Protein AF-A0A8T4UII1-F1 (afdb_monomer)

Sequence (66 aa):
MARTDMSKMGAADLKARLAELLADRVRLSAKVQAGTDQKAAELRRAVRKGIARVHTLLRERERTQG

Solvent-accessible surface area (backbone atoms only — not comparable to full-atom values): 3732 Å² total; per-residue (Å²): 135,61,70,76,64,60,70,73,48,52,73,67,54,44,51,53,52,44,54,53,42,54,54,49,41,53,57,26,49,54,36,40,73,68,68,78,36,83,61,29,55,56,51,41,52,52,36,54,54,50,46,54,50,44,52,51,53,53,52,54,48,54,66,74,76,107

pLDDT: mean 87.07, std 8.67, range [51.75, 95.0]

Secondary structure (DSSP, 8-state):
--HHHHHTS-HHHHHHHHHHHHHHHHHHHHHHHTT--HHHHHHHHHHHHHHHHHHHHHHHHHHHH-

Nearest PDB structures (foldseek):
  9f1b-assembly1_Bh  TM=9.508E-01  e=4.069E-02  Oryctolagus cuniculus
  7oyc-assembly1_h1  TM=9.420E-01  e=5.240E-02  Xenopus laevis
  8eup-assembly1_h  TM=9.352E-01  e=6.748E-02  Schizosaccharomyces pombe
  5xy3-assembly1_h  TM=9.102E-01  e=8.690E-02  Trichomonas vaginalis
  9cai-assembly1_Ch  TM=9.359E-01  e=1.535E-01  Caenorhabditis elegans

Mean predicted aligned error: 4.85 Å

Radius of gyration: 13.65 Å; Cα contacts (8 Å, |Δi|>4): 39; chains: 1; bounding box: 32×17×36 Å

Structure (mmCIF, N/CA/C/O backbone):
data_AF-A0A8T4UII1-F1
#
_entry.id   AF-A0A8T4UII1-F1
#
loop_
_atom_site.group_PDB
_atom_site.id
_atom_site.type_symbol
_atom_site.label_atom_id
_atom_site.label_alt_id
_atom_site.label_comp_id
_atom_site.label_asym_id
_atom_site.label_entity_id
_atom_site.label_seq_id
_atom_site.pdbx_PDB_ins_code
_atom_site.Cartn_x
_atom_site.Cartn_y
_atom_site.Cartn_z
_atom_site.occupancy
_atom_site.B_iso_or_equiv
_atom_site.auth_seq_id
_atom_site.auth_comp_id
_atom_site.auth_asym_id
_atom_site.auth_atom_id
_atom_site.pdbx_PDB_model_num
ATOM 1 N N . MET A 1 1 ? 3.653 9.333 3.574 1.00 59.66 1 MET A N 1
ATOM 2 C CA . MET A 1 1 ? 2.498 9.453 4.490 1.00 59.66 1 MET A CA 1
ATOM 3 C C . MET A 1 1 ? 2.884 8.955 5.869 1.00 59.66 1 MET A C 1
ATOM 5 O O . MET A 1 1 ? 3.348 7.818 5.998 1.00 59.66 1 MET A O 1
ATOM 9 N N . ALA A 1 2 ? 2.733 9.808 6.880 1.00 70.19 2 ALA A N 1
ATOM 10 C CA . ALA A 1 2 ? 2.923 9.409 8.267 1.00 70.19 2 ALA A CA 1
ATOM 11 C C . ALA A 1 2 ? 1.737 8.542 8.726 1.00 70.19 2 ALA A C 1
ATOM 13 O O . ALA A 1 2 ? 0.638 8.627 8.182 1.00 70.19 2 ALA A O 1
ATOM 14 N N . ARG A 1 3 ? 1.957 7.670 9.720 1.00 72.25 3 ARG A N 1
ATOM 15 C CA . ARG A 1 3 ? 0.890 6.825 10.302 1.00 72.25 3 ARG A CA 1
ATOM 16 C C . ARG A 1 3 ? -0.263 7.678 10.834 1.00 72.25 3 ARG A C 1
ATOM 18 O O . ARG A 1 3 ? -1.417 7.294 10.695 1.00 72.25 3 ARG A O 1
ATOM 25 N N . THR A 1 4 ? 0.093 8.820 11.406 1.00 72.50 4 THR A N 1
ATOM 26 C CA . THR A 1 4 ? -0.781 9.792 12.060 1.00 72.50 4 THR A CA 1
ATOM 27 C C . THR A 1 4 ? -1.813 10.404 11.116 1.00 72.50 4 THR A C 1
ATOM 29 O O . THR A 1 4 ? -2.922 10.712 11.543 1.00 72.50 4 THR A O 1
ATOM 32 N N . ASP A 1 5 ? -1.477 10.548 9.832 1.00 76.31 5 ASP A N 1
ATOM 33 C CA . ASP A 1 5 ? -2.410 11.070 8.827 1.00 76.31 5 ASP A CA 1
ATOM 34 C C . ASP A 1 5 ? -3.437 10.000 8.447 1.00 76.31 5 ASP A C 1
ATOM 36 O O . ASP A 1 5 ? -4.631 10.263 8.343 1.00 76.31 5 ASP A O 1
ATOM 40 N N . MET A 1 6 ? -2.979 8.754 8.313 1.00 76.88 6 MET A N 1
ATOM 41 C CA . MET A 1 6 ? -3.821 7.629 7.906 1.00 76.88 6 MET A CA 1
ATOM 42 C C . MET A 1 6 ? -4.762 7.157 9.017 1.00 76.88 6 MET A C 1
ATOM 44 O O . MET A 1 6 ? -5.844 6.662 8.725 1.00 76.88 6 MET A O 1
ATOM 48 N N . SER A 1 7 ? -4.392 7.312 10.291 1.00 73.94 7 SER A N 1
ATOM 49 C CA . SER A 1 7 ? -5.260 6.919 11.411 1.00 73.94 7 SER A CA 1
ATOM 50 C C . SER A 1 7 ? -6.545 7.749 11.491 1.00 73.94 7 SER A C 1
ATOM 52 O O . SER A 1 7 ? -7.554 7.255 11.997 1.00 73.94 7 SER A O 1
ATOM 54 N N . LYS A 1 8 ? -6.523 8.980 10.960 1.00 82.62 8 LYS A N 1
ATOM 55 C CA . LYS A 1 8 ? -7.680 9.887 10.901 1.00 82.62 8 LYS A CA 1
ATOM 56 C C . LYS A 1 8 ? -8.662 9.544 9.772 1.00 82.62 8 LYS A C 1
ATOM 58 O O . LYS A 1 8 ? -9.812 9.956 9.839 1.00 82.62 8 LYS A O 1
ATOM 63 N N . MET A 1 9 ? -8.232 8.785 8.762 1.00 83.00 9 MET A N 1
ATOM 64 C CA . MET A 1 9 ? -9.055 8.406 7.605 1.00 83.00 9 MET A CA 1
ATOM 65 C C . MET A 1 9 ? -10.151 7.408 7.987 1.00 83.00 9 MET A C 1
ATOM 67 O O . MET A 1 9 ? -9.906 6.518 8.799 1.00 83.00 9 MET A O 1
ATOM 71 N N . GLY A 1 10 ? -11.341 7.501 7.389 1.00 86.12 10 GLY A N 1
ATOM 72 C CA . GLY A 1 10 ? -12.410 6.521 7.589 1.00 86.12 10 GLY A CA 1
ATOM 73 C C . GLY A 1 10 ? -12.031 5.123 7.084 1.00 86.12 10 GLY A C 1
ATOM 74 O O . GLY A 1 10 ? -11.104 4.955 6.294 1.00 86.12 10 GLY A O 1
ATOM 75 N N . ALA A 1 11 ? -12.767 4.085 7.502 1.00 87.06 11 ALA A N 1
ATOM 76 C CA . ALA A 1 11 ? -12.538 2.728 6.988 1.00 87.06 11 ALA A CA 1
ATOM 77 C C . ALA A 1 11 ? -12.767 2.644 5.464 1.00 87.06 11 ALA A C 1
ATOM 79 O O . ALA A 1 11 ? -12.043 1.928 4.774 1.00 87.06 11 ALA A O 1
ATOM 80 N N . ALA A 1 12 ? -13.732 3.405 4.937 1.00 89.00 12 ALA A N 1
ATOM 81 C CA . ALA A 1 12 ? -13.972 3.536 3.500 1.00 89.00 12 ALA A CA 1
ATOM 82 C C . ALA A 1 12 ? -12.778 4.183 2.776 1.00 89.00 12 ALA A C 1
ATOM 84 O O . ALA A 1 12 ? -12.286 3.629 1.795 1.00 89.00 12 AL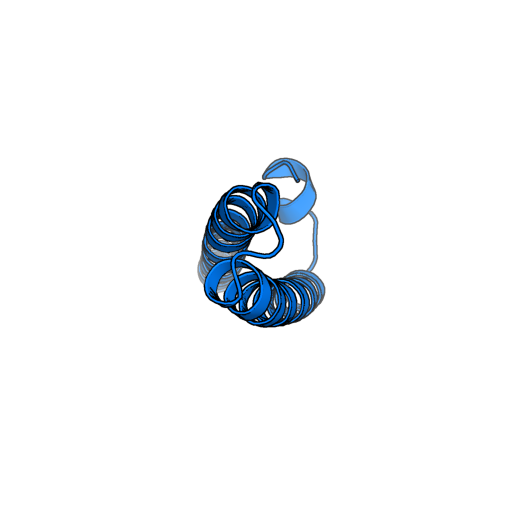A A O 1
ATOM 85 N N . ASP A 1 13 ? -12.241 5.280 3.313 1.00 90.19 13 ASP A N 1
ATOM 86 C CA . ASP A 1 13 ? -11.085 5.974 2.733 1.00 90.19 13 ASP A CA 1
ATOM 87 C C . ASP A 1 13 ? -9.820 5.111 2.779 1.00 90.19 13 ASP A C 1
ATOM 89 O O . ASP A 1 13 ? -9.032 5.087 1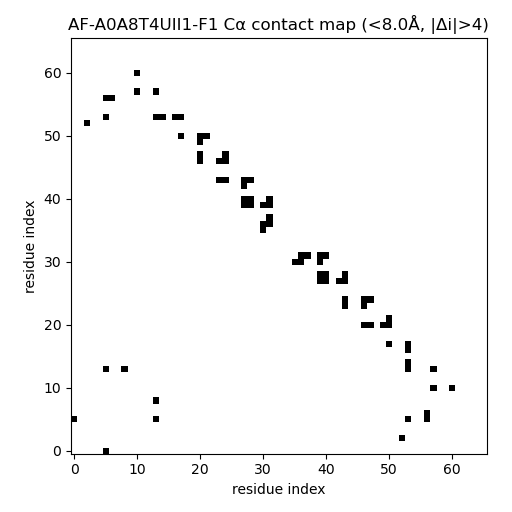.835 1.00 90.19 13 ASP A O 1
ATOM 93 N N . LEU A 1 14 ? -9.625 4.355 3.865 1.00 90.50 14 LEU A N 1
ATOM 94 C CA . LEU A 1 14 ? -8.534 3.389 3.976 1.00 90.50 14 LEU A CA 1
ATOM 95 C C . LEU A 1 14 ? -8.652 2.292 2.908 1.00 90.50 14 LEU A C 1
ATOM 97 O O . LEU A 1 14 ? -7.642 1.921 2.311 1.00 90.50 14 LEU A O 1
ATOM 101 N N . LYS A 1 15 ? -9.865 1.806 2.617 1.00 91.69 15 LYS A N 1
ATOM 102 C CA . LYS A 1 15 ? -10.106 0.845 1.526 1.00 91.69 15 LYS A CA 1
ATOM 103 C C . LYS A 1 15 ? -9.851 1.461 0.147 1.00 91.69 15 LYS A C 1
ATOM 105 O O . LYS A 1 15 ? -9.196 0.822 -0.674 1.00 91.69 15 LYS A O 1
ATOM 110 N N . ALA A 1 16 ? -10.290 2.697 -0.095 1.00 93.25 16 ALA A N 1
ATOM 111 C CA . ALA A 1 16 ? -9.996 3.413 -1.338 1.00 93.25 16 ALA A CA 1
ATOM 112 C C . ALA A 1 16 ? -8.479 3.581 -1.530 1.00 93.25 16 ALA A C 1
ATOM 114 O O . ALA A 1 16 ? -7.925 3.226 -2.571 1.00 93.25 16 ALA A O 1
ATOM 115 N N . ARG A 1 17 ? -7.775 3.989 -0.470 1.00 91.44 17 ARG A N 1
ATOM 116 C CA . ARG A 1 17 ? -6.318 4.132 -0.481 1.00 91.44 17 ARG A CA 1
ATOM 117 C C . ARG A 1 17 ? -5.594 2.806 -0.698 1.00 91.44 17 ARG A C 1
ATOM 119 O O . ARG A 1 17 ? -4.547 2.776 -1.342 1.00 91.44 17 ARG A O 1
ATOM 126 N N . LEU A 1 18 ? -6.129 1.705 -0.173 1.00 94.06 18 LEU A N 1
ATOM 127 C CA . LEU A 1 18 ? -5.598 0.370 -0.443 1.00 94.06 18 LEU A CA 1
ATOM 128 C C . LEU A 1 18 ? -5.680 0.035 -1.936 1.00 94.06 18 LEU A C 1
ATOM 130 O O . LEU A 1 18 ? -4.700 -0.459 -2.491 1.00 94.06 18 LEU A O 1
ATOM 134 N N . ALA A 1 19 ? -6.812 0.324 -2.582 1.00 94.38 19 ALA A N 1
ATOM 135 C CA . ALA A 1 19 ? -6.997 0.080 -4.010 1.00 94.38 19 ALA A CA 1
ATOM 136 C C . ALA A 1 19 ? -5.995 0.880 -4.861 1.00 94.38 19 ALA A C 1
ATOM 138 O O . ALA A 1 19 ? -5.346 0.309 -5.739 1.00 94.38 19 ALA A O 1
ATOM 139 N N . GLU A 1 20 ? -5.788 2.160 -4.540 1.00 94.56 20 GLU A N 1
ATOM 140 C CA . GLU A 1 20 ? -4.773 3.002 -5.192 1.00 94.56 20 GLU A CA 1
ATOM 141 C C . GLU A 1 20 ? -3.364 2.409 -5.054 1.00 94.56 20 GLU A C 1
ATOM 143 O O . GLU A 1 20 ? -2.650 2.231 -6.041 1.00 94.56 20 GLU A O 1
ATOM 148 N N . LEU A 1 21 ? -2.974 2.025 -3.835 1.00 94.00 21 LEU A N 1
ATOM 149 C CA . LEU A 1 21 ? -1.654 1.447 -3.575 1.00 94.00 21 LEU A CA 1
ATOM 150 C C . LEU A 1 21 ? -1.451 0.100 -4.286 1.00 94.00 21 LEU A C 1
ATOM 152 O O . LEU A 1 21 ? -0.337 -0.221 -4.707 1.00 94.00 21 LEU A O 1
ATOM 156 N N . LEU A 1 22 ? -2.504 -0.707 -4.425 1.00 94.56 22 LEU A N 1
ATOM 157 C CA . LEU A 1 22 ? -2.449 -1.957 -5.182 1.00 94.56 22 LEU A CA 1
ATOM 158 C C . LEU A 1 22 ? -2.247 -1.695 -6.680 1.00 94.56 22 LEU A C 1
ATOM 160 O O . LEU A 1 22 ? -1.399 -2.350 -7.291 1.00 94.56 22 LEU A O 1
ATOM 164 N N . ALA A 1 23 ? -2.947 -0.711 -7.249 1.00 95.00 23 ALA A N 1
ATOM 165 C CA . ALA A 1 23 ? -2.754 -0.299 -8.638 1.00 95.00 23 ALA A CA 1
ATOM 166 C C . ALA A 1 23 ? -1.322 0.218 -8.879 1.00 95.00 23 ALA A C 1
ATOM 168 O O . ALA A 1 23 ? -0.643 -0.220 -9.816 1.00 95.00 23 ALA A O 1
ATOM 169 N N . ASP A 1 24 ? -0.810 1.062 -7.980 1.00 93.69 24 ASP A N 1
ATOM 170 C CA . ASP A 1 24 ? 0.563 1.570 -8.040 1.00 93.69 24 ASP A CA 1
ATOM 171 C C . ASP A 1 24 ? 1.596 0.445 -7.959 1.00 93.69 24 ASP A C 1
ATOM 173 O O . ASP A 1 24 ? 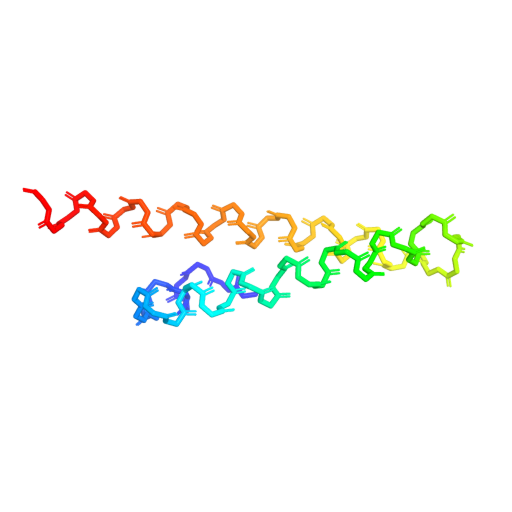2.591 0.447 -8.689 1.00 93.69 24 ASP A O 1
ATOM 177 N N . ARG A 1 25 ? 1.361 -0.566 -7.114 1.00 93.75 25 ARG A N 1
ATOM 178 C CA . ARG A 1 25 ? 2.249 -1.731 -7.000 1.00 93.75 25 ARG A CA 1
ATOM 179 C C . ARG A 1 25 ? 2.376 -2.480 -8.326 1.00 93.75 25 ARG A C 1
ATOM 181 O O . ARG A 1 25 ? 3.487 -2.911 -8.657 1.00 93.75 25 ARG A O 1
ATOM 188 N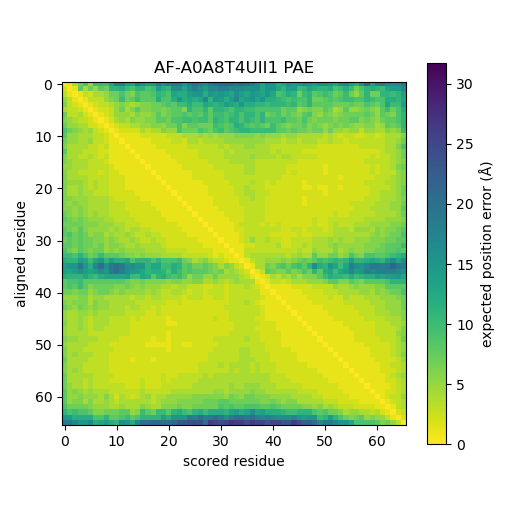 N . VAL A 1 26 ? 1.275 -2.669 -9.054 1.00 93.69 26 VAL A N 1
ATOM 189 C CA . VAL A 1 26 ? 1.278 -3.336 -10.367 1.00 93.69 26 VAL A CA 1
ATOM 190 C C . VAL A 1 26 ? 2.066 -2.495 -11.368 1.00 93.69 26 VAL A C 1
ATOM 192 O O . VAL A 1 26 ? 3.020 -2.989 -11.972 1.00 93.69 26 VAL A O 1
ATOM 195 N N . ARG A 1 27 ? 1.755 -1.198 -11.452 1.00 92.00 27 ARG A N 1
ATOM 196 C CA . ARG A 1 27 ? 2.407 -0.253 -12.370 1.00 92.00 27 ARG A CA 1
ATOM 197 C C . ARG A 1 27 ? 3.917 -0.159 -12.140 1.00 92.00 27 ARG A C 1
ATOM 199 O O . ARG A 1 27 ? 4.699 -0.199 -13.086 1.00 92.00 27 ARG A O 1
ATOM 206 N N . LEU A 1 28 ? 4.340 -0.077 -10.879 1.00 91.62 28 LEU A N 1
ATOM 207 C CA . LEU A 1 28 ? 5.754 -0.035 -10.500 1.00 91.62 28 LEU A CA 1
ATOM 208 C C . LEU A 1 28 ? 6.454 -1.373 -10.732 1.00 91.62 28 LEU A C 1
ATOM 210 O O . LEU A 1 28 ? 7.621 -1.380 -11.103 1.00 91.62 28 LEU A O 1
ATOM 214 N N . SER A 1 29 ? 5.768 -2.505 -10.543 1.00 90.50 29 SER A N 1
ATOM 215 C CA . SER A 1 29 ? 6.364 -3.816 -10.836 1.00 90.50 29 SER A CA 1
ATOM 216 C C . SER A 1 29 ? 6.683 -3.959 -12.325 1.00 90.50 29 SER A C 1
ATOM 218 O O . SER A 1 29 ? 7.779 -4.408 -12.644 1.00 90.50 29 SER A O 1
ATOM 220 N N . ALA A 1 30 ? 5.798 -3.489 -13.212 1.00 91.38 30 ALA A N 1
ATOM 221 C CA . ALA A 1 30 ? 6.060 -3.460 -14.651 1.00 91.38 30 ALA A CA 1
ATOM 222 C C . ALA A 1 30 ? 7.284 -2.591 -15.000 1.00 91.38 30 ALA A C 1
ATOM 224 O O . ALA A 1 30 ? 8.165 -3.037 -15.728 1.00 91.38 30 ALA A O 1
ATOM 225 N N . LYS A 1 31 ? 7.395 -1.388 -14.415 1.00 89.25 31 LYS A N 1
ATOM 226 C CA . LYS A 1 31 ? 8.552 -0.491 -14.616 1.00 89.25 31 LYS A CA 1
ATOM 227 C C . LYS A 1 31 ? 9.873 -1.078 -14.114 1.00 89.25 31 LYS A C 1
ATOM 229 O O . LYS A 1 31 ? 10.897 -0.934 -14.773 1.00 89.25 31 LYS A O 1
ATOM 234 N N . VAL A 1 32 ? 9.851 -1.734 -12.950 1.00 89.25 32 VAL A N 1
ATOM 235 C CA . VAL A 1 32 ? 11.035 -2.410 -12.395 1.00 89.25 32 VAL A CA 1
ATOM 236 C C . VAL A 1 32 ? 11.460 -3.563 -13.299 1.00 89.25 32 VAL A C 1
ATOM 238 O O . VAL A 1 32 ? 12.644 -3.707 -13.573 1.00 89.25 32 VAL A O 1
ATOM 241 N N . GLN A 1 33 ? 10.507 -4.366 -13.779 1.00 89.00 33 GLN A N 1
ATOM 242 C CA . GLN A 1 33 ? 10.794 -5.508 -14.645 1.00 89.00 33 GLN A CA 1
ATOM 243 C C . GLN A 1 33 ? 11.316 -5.083 -16.022 1.00 89.00 33 GLN A C 1
ATOM 245 O O . GLN A 1 33 ? 12.196 -5.742 -16.562 1.00 89.00 33 GLN A O 1
ATOM 250 N N . ALA A 1 34 ? 10.828 -3.961 -16.553 1.00 89.62 34 ALA A N 1
ATOM 251 C CA . ALA A 1 34 ? 11.338 -3.370 -17.785 1.00 89.62 34 ALA A CA 1
ATOM 252 C C . ALA A 1 34 ? 12.744 -2.750 -17.629 1.00 89.62 34 ALA A C 1
ATOM 254 O O . ALA A 1 34 ? 13.367 -2.404 -18.625 1.00 89.62 34 ALA A O 1
ATOM 255 N N . GLY A 1 35 ? 13.243 -2.573 -16.397 1.00 84.94 35 GLY A N 1
ATOM 256 C CA . GLY A 1 35 ? 14.541 -1.941 -16.132 1.00 84.94 35 GLY A CA 1
ATOM 257 C C . GLY A 1 35 ? 14.585 -0.439 -16.441 1.00 84.94 35 GLY A C 1
ATOM 258 O O . GLY A 1 35 ? 15.658 0.154 -16.457 1.00 84.94 35 GLY A O 1
ATO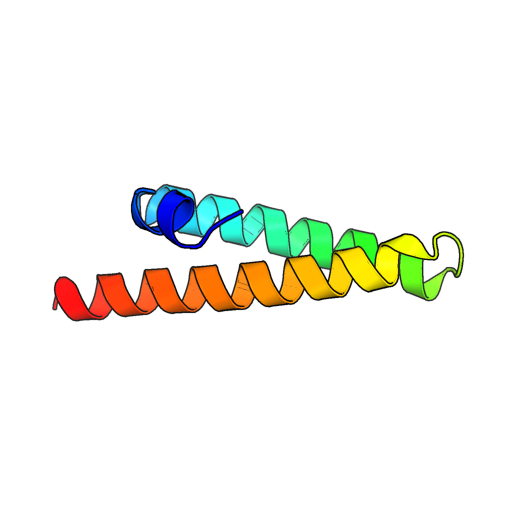M 259 N N . THR A 1 36 ? 13.432 0.194 -16.673 1.00 79.12 36 THR A N 1
ATOM 260 C CA . THR A 1 36 ? 13.337 1.565 -17.200 1.00 79.12 36 THR A CA 1
ATOM 261 C C . THR A 1 36 ? 13.371 2.655 -16.128 1.00 79.12 36 THR A C 1
ATOM 263 O O . THR A 1 36 ? 13.382 3.835 -16.462 1.00 79.12 36 THR A O 1
ATOM 266 N N . ASP A 1 37 ? 13.316 2.301 -14.839 1.00 81.06 37 ASP A N 1
ATOM 267 C CA . ASP A 1 37 ? 13.207 3.281 -13.753 1.00 81.06 37 ASP A CA 1
ATOM 268 C C . ASP A 1 37 ? 13.870 2.776 -12.459 1.00 81.06 37 ASP A C 1
ATOM 270 O O . ASP A 1 37 ? 13.331 1.928 -11.742 1.00 81.06 37 ASP A O 1
ATOM 274 N N . GLN A 1 38 ? 15.042 3.330 -12.135 1.00 77.88 38 GLN A N 1
ATOM 275 C CA . GLN A 1 38 ? 15.785 3.000 -10.911 1.00 77.88 38 GLN A CA 1
ATOM 276 C C . GLN A 1 38 ? 15.029 3.406 -9.635 1.00 77.88 38 GLN A C 1
ATOM 278 O O . GLN A 1 38 ? 15.143 2.734 -8.607 1.00 77.88 38 GLN A O 1
ATOM 283 N N . LYS A 1 39 ? 14.193 4.453 -9.694 1.00 87.00 39 LYS A N 1
ATOM 284 C CA . LYS A 1 39 ? 13.373 4.894 -8.555 1.00 87.00 39 LYS A CA 1
ATOM 285 C C . LYS A 1 39 ? 12.137 4.018 -8.374 1.00 87.00 39 LYS A C 1
ATOM 287 O O . LYS A 1 39 ? 11.595 3.948 -7.269 1.00 87.00 39 LYS A O 1
ATOM 292 N N . ALA A 1 40 ? 11.706 3.284 -9.404 1.00 87.69 40 ALA A N 1
ATOM 293 C CA . ALA A 1 40 ? 10.538 2.413 -9.303 1.00 87.69 40 ALA A CA 1
ATOM 294 C C . ALA A 1 40 ? 10.713 1.300 -8.256 1.00 87.69 40 ALA A C 1
ATOM 296 O O . ALA A 1 40 ? 9.738 0.921 -7.604 1.00 87.69 40 ALA A O 1
ATOM 297 N N . ALA A 1 41 ? 11.936 0.808 -8.028 1.00 86.06 41 ALA A N 1
ATOM 298 C CA . ALA A 1 41 ? 12.209 -0.197 -6.998 1.00 86.06 41 ALA A CA 1
ATOM 299 C C . ALA A 1 41 ? 12.011 0.360 -5.576 1.00 86.06 41 ALA A C 1
ATOM 301 O O . ALA A 1 41 ? 11.390 -0.292 -4.724 1.00 86.06 41 ALA A O 1
ATOM 302 N N . GLU A 1 42 ? 12.486 1.582 -5.331 1.00 89.50 42 GLU A N 1
ATOM 303 C CA . GLU A 1 42 ? 12.315 2.284 -4.060 1.00 89.50 42 GLU A CA 1
ATOM 304 C C . GLU A 1 42 ? 10.841 2.626 -3.813 1.00 89.50 42 GLU A C 1
ATOM 306 O O . GLU A 1 42 ? 10.287 2.284 -2.762 1.00 89.50 42 GLU A O 1
ATOM 311 N N . LEU A 1 43 ? 10.164 3.182 -4.821 1.00 90.69 43 LEU A N 1
ATOM 312 C CA . LEU A 1 43 ? 8.731 3.467 -4.772 1.00 90.69 43 LEU A CA 1
ATOM 313 C C . LEU A 1 43 ? 7.918 2.192 -4.519 1.00 90.69 43 LEU A C 1
ATOM 315 O O . LEU A 1 43 ? 7.027 2.181 -3.672 1.00 90.69 43 LEU A O 1
ATOM 319 N N . ARG A 1 44 ? 8.273 1.065 -5.149 1.00 90.12 44 ARG A N 1
ATOM 320 C CA . ARG A 1 44 ? 7.624 -0.236 -4.908 1.00 90.12 44 ARG A CA 1
ATOM 321 C C . ARG A 1 44 ? 7.819 -0.711 -3.468 1.00 90.12 44 ARG A C 1
ATOM 323 O O . ARG A 1 44 ? 6.939 -1.368 -2.904 1.00 90.12 44 ARG A O 1
ATOM 330 N N . ARG A 1 45 ? 8.965 -0.423 -2.842 1.00 90.88 45 ARG A N 1
ATOM 331 C CA . ARG A 1 45 ? 9.193 -0.706 -1.414 1.00 90.88 45 ARG A CA 1
ATOM 332 C C . ARG A 1 45 ? 8.328 0.196 -0.531 1.00 90.88 45 ARG A C 1
ATOM 334 O O . ARG A 1 45 ? 7.735 -0.311 0.422 1.00 90.88 45 ARG A O 1
ATOM 341 N N . ALA A 1 46 ? 8.212 1.482 -0.857 1.00 92.06 46 ALA A N 1
ATOM 342 C CA . ALA A 1 46 ? 7.356 2.424 -0.137 1.00 92.06 46 ALA A CA 1
ATOM 343 C C . ALA A 1 46 ? 5.869 2.034 -0.223 1.00 92.06 46 ALA A C 1
ATOM 345 O O . ALA A 1 46 ? 5.199 1.957 0.806 1.00 92.06 46 ALA A O 1
ATOM 346 N N . VAL A 1 47 ? 5.383 1.674 -1.414 1.00 93.00 47 VAL A N 1
ATOM 347 C CA . VAL A 1 47 ? 4.005 1.209 -1.644 1.00 93.00 47 VAL A CA 1
ATOM 348 C C . VAL A 1 47 ? 3.696 -0.050 -0.832 1.00 93.00 47 VAL A C 1
ATOM 350 O O . VAL A 1 47 ? 2.672 -0.103 -0.156 1.00 93.00 47 VAL A O 1
ATOM 353 N N . ARG A 1 48 ? 4.606 -1.037 -0.794 1.00 93.25 48 ARG A N 1
ATOM 354 C CA . ARG A 1 48 ? 4.437 -2.243 0.042 1.00 93.25 48 ARG A CA 1
ATOM 355 C C . ARG A 1 48 ? 4.294 -1.915 1.531 1.00 93.25 48 ARG A C 1
ATOM 357 O O . ARG A 1 48 ? 3.433 -2.485 2.197 1.00 93.25 48 ARG A O 1
ATOM 364 N N . LYS A 1 49 ? 5.102 -0.982 2.050 1.00 93.94 49 LYS A N 1
ATOM 365 C CA . LYS A 1 49 ? 4.968 -0.501 3.437 1.00 93.94 49 LYS A CA 1
ATOM 366 C C . LYS A 1 49 ? 3.631 0.214 3.661 1.00 93.94 49 LYS A C 1
ATOM 368 O O . LYS A 1 49 ? 3.019 0.027 4.708 1.00 93.94 49 LYS A O 1
ATOM 373 N N . GLY A 1 50 ? 3.176 1.000 2.683 1.00 93.00 50 GLY A N 1
ATOM 374 C CA . GLY A 1 50 ? 1.867 1.656 2.705 1.00 93.00 50 GLY A CA 1
ATOM 375 C C . GLY A 1 50 ? 0.719 0.654 2.822 1.00 93.00 50 GLY A C 1
ATOM 376 O O . GLY A 1 50 ? -0.096 0.778 3.730 1.00 93.00 50 GLY A O 1
ATOM 377 N N . ILE A 1 51 ? 0.715 -0.381 1.976 1.00 93.94 51 ILE A N 1
ATOM 378 C CA . ILE A 1 51 ? -0.285 -1.463 1.992 1.00 93.94 51 ILE A CA 1
ATOM 379 C C . ILE A 1 51 ? -0.337 -2.136 3.367 1.00 93.94 51 ILE A C 1
ATOM 381 O O . ILE A 1 51 ? -1.407 -2.242 3.963 1.00 93.94 51 ILE A O 1
ATOM 385 N N . ALA A 1 52 ? 0.821 -2.538 3.905 1.00 93.69 52 ALA A N 1
ATOM 386 C CA . ALA A 1 52 ? 0.893 -3.170 5.221 1.00 93.69 52 ALA A CA 1
ATOM 387 C C . ALA A 1 52 ? 0.300 -2.271 6.318 1.00 93.69 52 ALA A C 1
ATOM 389 O O . ALA A 1 52 ? -0.482 -2.733 7.144 1.00 93.69 52 ALA A O 1
ATOM 390 N N . ARG A 1 53 ? 0.609 -0.968 6.287 1.00 92.69 53 ARG A N 1
ATOM 391 C CA . ARG A 1 53 ? 0.087 0.005 7.252 1.00 92.69 53 ARG A CA 1
ATOM 392 C C . ARG A 1 53 ? -1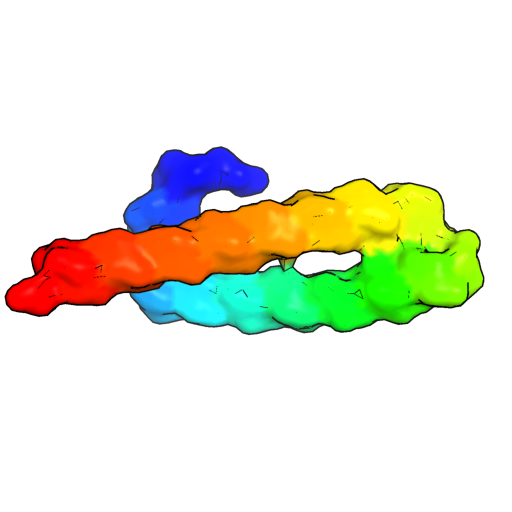.430 0.184 7.143 1.00 92.69 53 ARG A C 1
ATOM 394 O O . ARG A 1 53 ? -2.082 0.262 8.180 1.00 92.69 53 ARG A O 1
ATOM 401 N N . VAL A 1 54 ? -1.993 0.216 5.933 1.00 92.81 54 VAL A N 1
ATOM 402 C CA . VAL A 1 54 ? -3.454 0.265 5.739 1.00 92.81 54 VAL A CA 1
ATOM 403 C C . VAL A 1 54 ? -4.121 -0.969 6.340 1.00 92.81 54 VAL A C 1
ATOM 405 O O . VAL A 1 54 ? -5.077 -0.828 7.096 1.00 92.81 54 VAL A O 1
ATOM 408 N N . HIS A 1 55 ? -3.595 -2.166 6.064 1.00 93.12 55 HIS A N 1
ATOM 409 C CA . HIS A 1 55 ? -4.135 -3.400 6.638 1.00 93.12 55 HIS A CA 1
ATOM 410 C C . HIS A 1 55 ? -4.077 -3.409 8.166 1.00 93.12 55 HIS A C 1
ATOM 412 O O . HIS A 1 55 ? -5.053 -3.797 8.803 1.00 93.12 55 HIS A O 1
ATOM 418 N N . THR A 1 56 ? -2.971 -2.949 8.763 1.00 93.06 56 THR A N 1
ATOM 419 C CA . THR A 1 56 ? -2.875 -2.803 10.221 1.00 93.06 56 THR A CA 1
ATOM 420 C C . THR A 1 56 ? -3.969 -1.883 10.759 1.00 93.06 56 THR A C 1
ATOM 422 O O . THR A 1 56 ? -4.660 -2.268 11.695 1.00 93.06 56 THR A O 1
ATOM 425 N N 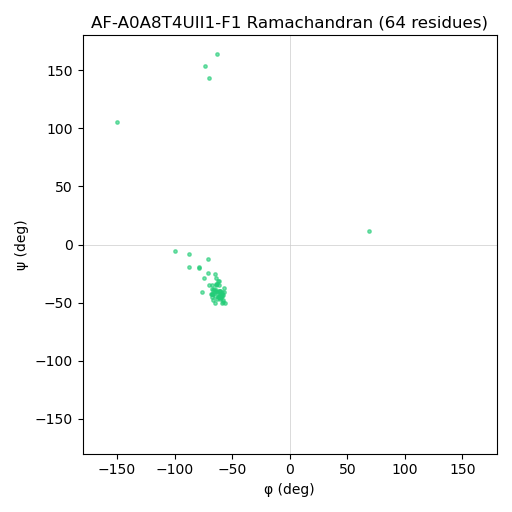. LEU A 1 57 ? -4.171 -0.710 10.152 1.00 90.44 57 LEU A N 1
ATOM 426 C CA . LEU A 1 57 ? -5.175 0.262 10.603 1.00 90.44 57 LEU A CA 1
ATOM 427 C C . LEU A 1 57 ? -6.612 -0.246 10.436 1.00 90.44 57 LEU A C 1
ATOM 429 O O . LEU A 1 57 ? -7.441 -0.024 11.315 1.00 90.44 57 LEU A O 1
ATOM 433 N N . LEU A 1 58 ? -6.912 -0.941 9.335 1.00 90.31 58 LEU A N 1
ATOM 434 C CA . LEU A 1 58 ? -8.217 -1.577 9.134 1.00 90.31 58 LEU A CA 1
ATOM 435 C C . LEU A 1 58 ? -8.482 -2.630 10.217 1.00 90.31 58 LEU A C 1
ATOM 437 O O . LEU A 1 58 ? -9.537 -2.606 10.841 1.00 90.31 58 LEU A O 1
ATOM 441 N N . ARG A 1 59 ? -7.491 -3.478 10.518 1.00 91.31 59 ARG A N 1
ATOM 442 C CA . ARG A 1 59 ? -7.607 -4.513 11.554 1.00 91.31 59 ARG A CA 1
ATOM 443 C C . ARG A 1 59 ? -7.715 -3.937 12.970 1.00 91.31 59 ARG A C 1
ATOM 445 O O . ARG A 1 59 ? -8.448 -4.472 13.793 1.00 91.31 59 ARG A O 1
ATOM 452 N N . GLU A 1 60 ? -6.981 -2.865 13.273 1.00 90.31 60 GLU A N 1
ATOM 453 C CA . GLU A 1 60 ? -7.093 -2.136 14.548 1.00 90.31 60 GLU A CA 1
ATOM 454 C C . GLU A 1 60 ? -8.510 -1.566 14.727 1.00 90.31 60 GLU A C 1
ATOM 456 O O . GLU A 1 60 ? -9.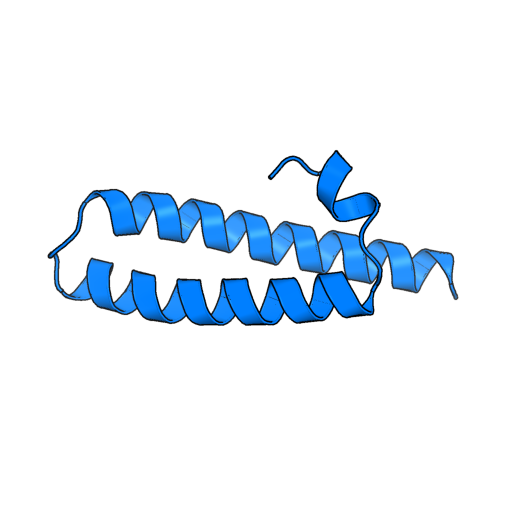081 -1.662 15.812 1.00 90.31 60 GLU A O 1
ATOM 461 N N . ARG A 1 61 ? -9.113 -1.043 13.653 1.00 85.69 61 ARG A N 1
ATOM 462 C CA . ARG A 1 61 ? -10.494 -0.540 13.664 1.00 85.69 61 ARG A CA 1
ATOM 463 C C . ARG A 1 61 ? -11.522 -1.648 13.853 1.00 85.69 61 ARG A C 1
ATOM 465 O O . ARG A 1 61 ? -12.395 -1.496 14.697 1.00 85.69 61 ARG A O 1
ATOM 472 N N . GLU A 1 62 ? -11.383 -2.760 13.136 1.00 86.69 62 GLU A N 1
ATOM 473 C CA . GLU A 1 62 ? -12.250 -3.935 13.298 1.00 86.69 62 GLU A CA 1
ATOM 474 C C . GLU A 1 62 ? -12.225 -4.463 14.740 1.00 86.69 62 GLU A C 1
ATOM 476 O O . GLU A 1 62 ? -13.274 -4.769 15.291 1.00 86.69 62 GLU A O 1
ATOM 481 N N . ARG A 1 63 ? -11.052 -4.491 15.389 1.00 85.88 63 ARG A N 1
ATOM 482 C CA . ARG A 1 63 ? -10.914 -4.897 16.801 1.00 85.88 63 ARG A CA 1
ATOM 483 C C . ARG A 1 63 ? -11.480 -3.904 17.813 1.00 8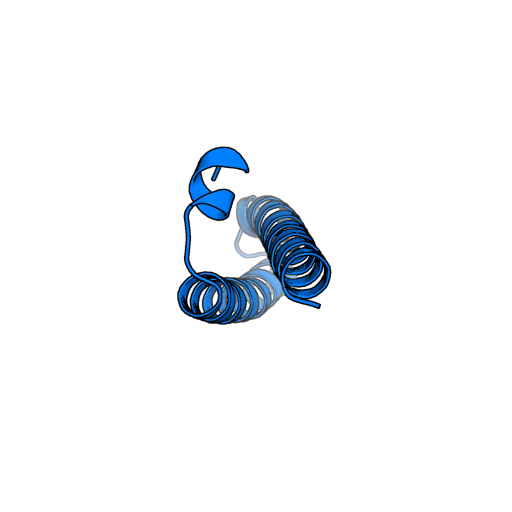5.88 63 ARG A C 1
ATOM 485 O O . ARG A 1 63 ? -11.737 -4.294 18.938 1.00 85.88 63 ARG A O 1
ATOM 492 N N . THR A 1 64 ? -11.574 -2.626 17.458 1.00 81.44 64 THR A N 1
ATOM 493 C CA . THR A 1 64 ? -12.101 -1.588 18.362 1.00 81.44 64 THR A CA 1
ATOM 494 C C . THR A 1 64 ? -13.628 -1.479 18.249 1.00 81.44 64 THR A C 1
ATOM 496 O O . THR A 1 64 ? -14.268 -0.924 19.134 1.00 81.44 64 THR A O 1
ATOM 499 N N . GLN A 1 65 ? -14.212 -1.981 17.154 1.00 66.38 65 GLN A N 1
ATOM 500 C CA . GLN A 1 65 ? -15.654 -1.964 16.886 1.00 66.38 65 GLN A CA 1
ATOM 501 C C . GLN A 1 65 ? -16.375 -3.288 17.197 1.00 66.38 65 GLN A C 1
ATOM 503 O O . GLN A 1 65 ? -17.598 -3.321 17.075 1.00 66.38 65 GLN A O 1
ATOM 508 N N . GLY A 1 66 ? -15.653 -4.355 17.557 1.00 51.75 66 GLY A N 1
ATOM 509 C CA . GLY A 1 66 ? -16.211 -5.654 17.956 1.00 51.75 66 GLY A CA 1
ATOM 510 C C . GLY A 1 66 ? -15.918 -5.955 19.412 1.00 51.75 66 GLY A C 1
ATOM 511 O O . GLY A 1 66 ? -16.873 -6.329 20.122 1.00 51.75 66 GLY A O 1
#

Foldseek 3Di:
DDLVVVLPDDLVVLVVVLVVLVVLLVVLVVCVVVVPDPCSVVVNVVSVVSNVSSVVSNVVVVVVVD